Protein AF-A0A8C7AFJ9-F1 (afdb_monomer_lite)

Foldseek 3Di:
DDDPPPPPVVVVVVVLVVLLVVCCVVVVDDDCPDPVSVVSSVVVVCCVVDPPDDQQDLVVLVVVLVVVLVVCVVVVVVVVSVVSVVVLVCLQPDDPPPDPPDDPVVRNSVSSVVSVVVVVVVVVVVVVVVVVVVVVVCVVVPPPD

Structure (mmCIF, N/CA/C/O backbone):
data_AF-A0A8C7AFJ9-F1
#
_entry.id   AF-A0A8C7AFJ9-F1
#
loop_
_atom_site.group_PDB
_atom_site.id
_atom_site.type_symbol
_atom_site.label_atom_id
_atom_site.label_alt_id
_atom_site.label_comp_id
_atom_site.label_asym_id
_atom_site.label_entity_id
_atom_site.label_seq_id
_atom_site.pdbx_PDB_ins_code
_atom_site.Cartn_x
_atom_site.Cartn_y
_atom_site.Cartn_z
_atom_site.occupancy
_atom_site.B_iso_or_equiv
_atom_site.auth_seq_id
_atom_site.auth_comp_id
_atom_site.auth_asym_id
_atom_site.auth_atom_id
_atom_site.pdbx_PDB_model_num
ATOM 1 N N . MET A 1 1 ? -16.605 35.669 -10.868 1.00 33.84 1 MET A N 1
ATOM 2 C CA . MET A 1 1 ? -16.843 34.212 -10.790 1.00 33.84 1 MET A CA 1
ATOM 3 C C . MET A 1 1 ? -16.402 33.744 -9.413 1.00 33.84 1 MET A C 1
ATOM 5 O O . MET A 1 1 ? -15.239 33.917 -9.072 1.00 33.84 1 MET A O 1
ATOM 9 N N . SER A 1 2 ? -17.343 33.288 -8.591 1.00 38.78 2 SER A N 1
ATOM 10 C CA . SER A 1 2 ? -17.125 32.953 -7.179 1.00 38.78 2 SER A CA 1
ATOM 11 C C . SER A 1 2 ? -16.526 31.549 -7.048 1.00 38.78 2 SER A C 1
ATOM 13 O O . SER A 1 2 ? -17.046 30.606 -7.640 1.00 38.78 2 SER A O 1
ATOM 15 N N . ARG A 1 3 ? -15.425 31.417 -6.298 1.00 42.75 3 ARG A N 1
ATOM 16 C CA . ARG A 1 3 ? -14.792 30.129 -5.966 1.00 42.75 3 ARG A CA 1
ATOM 17 C C . ARG A 1 3 ? -15.770 29.245 -5.177 1.00 42.75 3 ARG A C 1
ATOM 19 O O . ARG A 1 3 ? -16.365 29.754 -4.228 1.00 42.75 3 ARG A O 1
ATOM 26 N N . PRO A 1 4 ? -15.872 27.934 -5.446 1.00 42.94 4 PRO A N 1
ATOM 27 C CA . PRO A 1 4 ? -16.354 27.003 -4.441 1.00 42.94 4 PRO A CA 1
ATOM 28 C C . PRO A 1 4 ? -15.218 26.782 -3.432 1.00 42.94 4 PRO A C 1
ATOM 30 O O . PRO A 1 4 ? -14.293 26.008 -3.661 1.00 42.94 4 PRO A O 1
ATOM 33 N N . THR A 1 5 ? -15.238 27.517 -2.322 1.00 42.97 5 THR A N 1
ATOM 34 C CA . THR A 1 5 ? -14.471 27.155 -1.124 1.00 42.97 5 THR A CA 1
ATOM 35 C C . THR A 1 5 ? -15.035 25.846 -0.597 1.00 42.97 5 THR A C 1
ATOM 37 O O . THR A 1 5 ? -16.152 25.835 -0.085 1.00 42.97 5 THR A O 1
ATOM 40 N N . VAL A 1 6 ? -14.289 24.749 -0.743 1.00 52.09 6 VAL A N 1
ATOM 41 C CA . VAL A 1 6 ? -14.614 23.485 -0.075 1.00 52.09 6 VAL A CA 1
ATOM 42 C C . VAL A 1 6 ? -14.587 23.759 1.433 1.00 52.09 6 VAL A C 1
ATOM 44 O O . VAL A 1 6 ? -13.541 24.168 1.944 1.00 52.09 6 VAL A O 1
ATOM 47 N N . PRO A 1 7 ? -15.711 23.618 2.154 1.00 52.56 7 PRO A N 1
ATOM 48 C CA . PRO A 1 7 ? -15.730 23.822 3.593 1.00 52.56 7 PRO A CA 1
ATOM 49 C C . PRO A 1 7 ? -14.843 22.762 4.243 1.00 52.56 7 PRO A C 1
ATOM 51 O O . PRO A 1 7 ? -15.003 21.578 3.959 1.00 52.56 7 PRO A O 1
ATOM 54 N N . TRP A 1 8 ? -13.931 23.166 5.127 1.00 47.28 8 TRP A N 1
ATOM 55 C CA . TRP A 1 8 ? -13.017 22.258 5.832 1.00 47.28 8 TRP A CA 1
ATOM 56 C C . TRP A 1 8 ? -13.731 21.047 6.468 1.00 47.28 8 TRP A C 1
ATOM 58 O O . TRP A 1 8 ? -13.229 19.934 6.384 1.00 47.28 8 TRP A O 1
ATOM 68 N N . GLY A 1 9 ? -14.965 21.219 6.960 1.00 57.00 9 GLY A N 1
ATOM 69 C CA . GLY A 1 9 ? -15.771 20.117 7.506 1.00 57.00 9 GLY A CA 1
ATOM 70 C C . GLY A 1 9 ? -16.230 19.056 6.491 1.00 57.00 9 GLY A C 1
ATOM 71 O O . GLY A 1 9 ? -16.560 17.946 6.890 1.00 57.00 9 GLY A O 1
ATOM 72 N N . GLN A 1 10 ? -16.245 19.351 5.187 1.00 58.59 10 GLN A N 1
ATOM 73 C CA . GLN A 1 10 ? -16.605 18.380 4.145 1.00 58.59 10 GLN A CA 1
ATOM 74 C C . GLN A 1 10 ? -15.443 17.429 3.820 1.00 58.59 10 GLN A C 1
ATOM 76 O O . GLN A 1 10 ? -15.673 16.264 3.499 1.00 58.59 10 GLN A O 1
ATOM 81 N N . LEU A 1 11 ? -14.199 17.911 3.923 1.00 57.28 11 LEU A N 1
ATOM 82 C CA . LEU A 1 11 ? -13.005 17.091 3.713 1.00 57.28 11 LEU A CA 1
ATOM 83 C C . LEU A 1 11 ? -12.826 16.081 4.853 1.00 57.28 11 LEU A C 1
ATOM 85 O O . LEU A 1 11 ? -12.581 14.906 4.590 1.00 57.28 11 LEU A O 1
ATOM 89 N N . ASP A 1 12 ? -13.046 16.523 6.092 1.00 70.12 12 ASP A N 1
ATOM 90 C CA . ASP A 1 12 ? -12.975 15.666 7.280 1.00 70.12 12 ASP A CA 1
ATOM 91 C C . ASP A 1 12 ? -14.035 14.551 7.234 1.00 70.12 12 ASP A C 1
ATOM 93 O O . ASP A 1 12 ? -13.741 13.393 7.525 1.00 70.12 12 ASP A O 1
ATOM 97 N N . GLN A 1 13 ? -15.249 14.864 6.761 1.00 78.31 13 GLN A N 1
ATOM 98 C CA . GLN A 1 13 ? -16.312 13.869 6.576 1.00 78.31 13 GLN A CA 1
ATOM 99 C C . GLN A 1 13 ? -15.980 12.824 5.507 1.00 78.31 13 GLN A C 1
ATOM 101 O O . GLN A 1 13 ? -16.361 11.662 5.650 1.00 78.31 13 GLN A O 1
ATOM 106 N N . GLN A 1 14 ? -15.300 13.215 4.425 1.00 83.62 14 GLN A N 1
ATOM 107 C CA . GLN A 1 14 ? -14.900 12.264 3.389 1.00 83.62 14 GLN A CA 1
ATOM 108 C C . GLN A 1 14 ? -13.788 11.342 3.893 1.00 83.62 14 GLN A C 1
ATOM 110 O O . GLN A 1 14 ? -13.898 10.128 3.750 1.00 83.62 14 GLN A O 1
ATOM 115 N N . GLN A 1 15 ? -12.769 11.899 4.553 1.00 80.88 15 GLN A N 1
ATOM 116 C CA . GLN A 1 15 ? -11.690 11.109 5.148 1.00 80.88 15 GLN A CA 1
ATOM 117 C C . GLN A 1 15 ? -12.227 10.105 6.168 1.00 80.88 15 GLN A C 1
ATOM 119 O O . GLN A 1 15 ? -11.830 8.944 6.166 1.00 80.88 15 GLN A O 1
ATOM 124 N N . GLU A 1 16 ? -13.174 10.517 7.007 1.00 84.94 16 GLU A N 1
ATOM 125 C CA . GLU A 1 16 ? -13.788 9.621 7.979 1.00 84.94 16 GLU A CA 1
ATOM 126 C C . GLU A 1 16 ? -14.541 8.459 7.321 1.00 84.94 16 GLU A C 1
ATOM 128 O O . GLU A 1 16 ? -14.426 7.318 7.774 1.00 84.94 16 GLU A O 1
ATOM 133 N N . ARG A 1 17 ? -15.258 8.714 6.220 1.00 89.50 17 A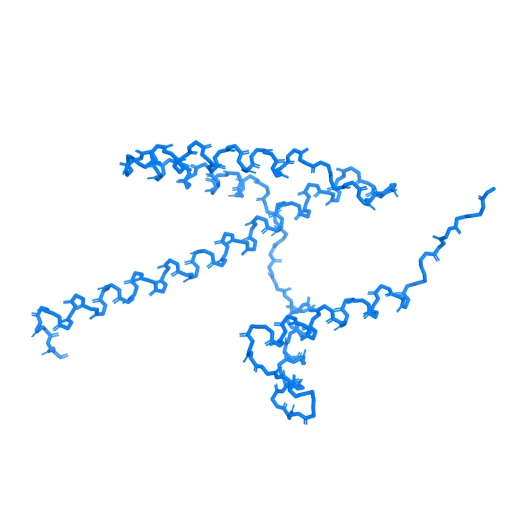RG A N 1
ATOM 134 C CA . ARG A 1 17 ? -15.912 7.656 5.433 1.00 89.50 17 ARG A CA 1
ATOM 135 C C . ARG A 1 17 ? -14.896 6.694 4.827 1.00 89.50 17 ARG A C 1
ATOM 137 O O . ARG A 1 17 ? -15.077 5.484 4.942 1.00 89.50 17 ARG A O 1
ATOM 144 N N . ASP A 1 18 ? -13.821 7.217 4.247 1.00 89.00 18 ASP A N 1
ATOM 145 C CA . ASP A 1 18 ? -12.786 6.406 3.603 1.00 89.00 18 ASP A CA 1
ATOM 146 C C . ASP A 1 18 ? -12.061 5.507 4.620 1.00 89.00 18 ASP A C 1
ATOM 148 O O . ASP A 1 18 ? -11.788 4.339 4.342 1.00 89.00 18 ASP A O 1
ATOM 152 N N . VAL A 1 19 ? -11.802 6.007 5.836 1.00 87.31 19 VAL A N 1
ATOM 153 C CA . VAL A 1 19 ? -11.185 5.218 6.918 1.00 87.31 19 VAL A CA 1
ATOM 154 C C . VAL A 1 19 ? -12.111 4.100 7.400 1.00 87.31 19 VAL A C 1
ATOM 156 O O . VAL A 1 19 ? -11.647 2.987 7.658 1.00 87.31 19 VAL A O 1
ATOM 159 N N . ARG A 1 20 ? -13.419 4.353 7.498 1.00 89.31 20 ARG 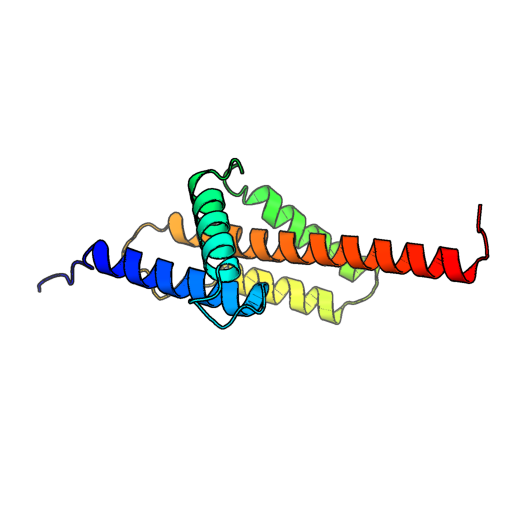A N 1
ATOM 160 C CA . ARG A 1 20 ? -14.389 3.303 7.844 1.00 89.31 20 ARG A CA 1
ATOM 161 C C . ARG A 1 20 ? -14.445 2.221 6.770 1.00 89.31 20 ARG A C 1
ATOM 163 O O . ARG A 1 20 ? -14.421 1.040 7.108 1.00 89.31 20 ARG A O 1
ATOM 170 N N . GLU A 1 21 ? -14.440 2.602 5.496 1.00 92.12 21 GLU A N 1
ATOM 171 C CA . GLU A 1 21 ? -14.427 1.641 4.388 1.00 92.12 21 GLU A CA 1
ATOM 172 C C . GLU A 1 21 ? -13.132 0.816 4.360 1.00 92.12 21 GLU A C 1
ATOM 174 O O . GLU A 1 21 ? -13.160 -0.402 4.168 1.00 92.12 21 GLU A O 1
ATOM 179 N N . LEU A 1 22 ? -11.993 1.448 4.662 1.00 88.88 22 LEU A N 1
ATOM 180 C CA . LEU A 1 22 ? -10.716 0.755 4.824 1.00 88.88 22 LEU A CA 1
ATOM 181 C C . LEU A 1 22 ? -10.801 -0.337 5.901 1.00 88.88 22 LEU A C 1
ATOM 183 O O . LEU A 1 22 ? -10.330 -1.452 5.679 1.00 88.88 22 LEU A O 1
ATOM 187 N N . ILE A 1 23 ? -11.415 -0.050 7.052 1.00 89.19 23 ILE A N 1
ATOM 188 C CA . ILE A 1 23 ? -11.578 -1.025 8.143 1.00 89.19 23 ILE A CA 1
ATOM 189 C C . ILE A 1 23 ? -12.480 -2.183 7.710 1.00 89.19 23 ILE A C 1
ATOM 191 O O . ILE A 1 23 ? -12.118 -3.341 7.936 1.00 89.19 23 ILE A O 1
ATOM 195 N N . ARG A 1 24 ? -13.597 -1.899 7.026 1.00 90.31 24 ARG A N 1
ATOM 196 C CA . ARG A 1 24 ? -14.499 -2.940 6.502 1.00 90.31 24 ARG A CA 1
ATOM 197 C C . ARG A 1 24 ? -13.774 -3.899 5.568 1.00 90.31 24 ARG A C 1
ATOM 199 O O . ARG A 1 24 ? -13.922 -5.113 5.699 1.00 90.31 24 ARG A O 1
ATOM 206 N N . HIS A 1 25 ? -12.957 -3.376 4.658 1.00 89.00 25 HIS A N 1
ATOM 207 C CA . HIS A 1 25 ? -12.242 -4.200 3.686 1.00 89.00 25 HIS A CA 1
ATOM 208 C C . HIS A 1 25 ? -11.016 -4.918 4.261 1.00 89.00 25 HIS A C 1
ATOM 210 O O . HIS A 1 25 ? -10.762 -6.063 3.893 1.00 89.00 25 HIS A O 1
ATOM 216 N N . VAL A 1 26 ? -10.246 -4.273 5.143 1.00 85.38 26 VAL A N 1
ATOM 217 C CA . VAL A 1 26 ? -8.975 -4.826 5.647 1.00 85.38 26 VAL A CA 1
ATOM 218 C C . VAL A 1 26 ? -9.182 -5.739 6.854 1.00 85.38 26 VAL A C 1
ATOM 220 O O . VAL A 1 26 ? -8.547 -6.789 6.932 1.00 85.38 26 VAL A O 1
ATOM 223 N N . ALA A 1 27 ? -10.053 -5.358 7.792 1.00 85.06 27 ALA A N 1
ATOM 224 C CA . ALA A 1 27 ? -10.327 -6.135 9.001 1.00 85.06 27 ALA A CA 1
ATOM 225 C C . ALA A 1 27 ? -11.533 -7.079 8.851 1.00 85.06 27 ALA A C 1
ATOM 227 O O . ALA A 1 27 ? -11.715 -7.964 9.682 1.00 85.06 27 ALA A O 1
ATOM 228 N N . GLY A 1 28 ? -12.357 -6.905 7.809 1.00 88.00 28 GLY A N 1
ATOM 229 C CA . GLY A 1 28 ? -13.566 -7.707 7.590 1.00 88.00 28 GLY A CA 1
ATOM 230 C C . GLY A 1 28 ? -14.719 -7.378 8.546 1.00 88.00 28 GLY A C 1
ATOM 231 O O . GLY A 1 28 ? -15.703 -8.114 8.584 1.00 88.00 28 GLY A O 1
ATOM 232 N N . LEU A 1 29 ? -14.609 -6.293 9.318 1.00 88.38 29 LEU A N 1
ATOM 233 C CA . LEU A 1 29 ? -15.613 -5.861 10.291 1.00 88.38 29 LEU A CA 1
ATOM 234 C C . LEU A 1 29 ? -16.665 -4.997 9.590 1.00 88.38 29 LEU A C 1
ATOM 236 O O . LEU A 1 29 ? -16.363 -3.880 9.183 1.00 88.38 29 LEU A O 1
ATOM 240 N N . GLN A 1 30 ? -17.882 -5.517 9.430 1.00 88.06 30 GLN A N 1
ATOM 241 C CA . GLN A 1 30 ? -18.962 -4.825 8.710 1.00 88.06 30 GLN A CA 1
ATOM 242 C C . GLN A 1 30 ? -19.888 -4.023 9.630 1.00 88.06 30 GLN A C 1
ATOM 244 O O . GLN A 1 30 ? -20.445 -3.012 9.207 1.00 88.06 30 GLN A O 1
ATOM 249 N N . ASP A 1 31 ? -20.057 -4.474 10.874 1.00 90.38 31 ASP A N 1
ATOM 250 C CA . ASP A 1 31 ? -20.950 -3.839 11.839 1.00 90.38 31 ASP A CA 1
ATOM 251 C C . ASP A 1 31 ? -20.224 -2.723 12.601 1.00 90.38 31 ASP A C 1
ATOM 253 O O . ASP A 1 31 ? -19.278 -2.980 13.343 1.00 90.38 31 ASP A O 1
ATOM 257 N N . GLU A 1 32 ? -20.676 -1.477 12.434 1.00 86.38 32 GLU A N 1
ATOM 258 C CA . GLU A 1 32 ? -20.119 -0.329 13.160 1.00 86.38 32 GLU A CA 1
ATOM 259 C C . GLU A 1 32 ? -20.487 -0.326 14.650 1.00 86.38 32 GLU A C 1
ATOM 261 O O . GLU A 1 32 ? -19.808 0.334 15.441 1.00 86.38 32 GLU A O 1
ATOM 266 N N . ALA A 1 33 ? -21.547 -1.042 15.040 1.00 86.69 33 ALA A N 1
ATOM 267 C CA . ALA A 1 33 ? -21.944 -1.188 16.435 1.00 86.69 33 ALA A CA 1
ATOM 268 C C . ALA A 1 33 ? -21.063 -2.197 17.193 1.00 86.69 33 ALA A C 1
ATOM 270 O O . ALA A 1 33 ? -21.095 -2.223 18.426 1.00 86.69 33 ALA A O 1
ATOM 271 N N . ASP A 1 34 ? -20.255 -2.996 16.484 1.00 91.44 34 ASP A N 1
ATOM 272 C CA . ASP A 1 34 ? -19.296 -3.910 17.099 1.00 91.44 34 ASP A CA 1
ATOM 273 C C . ASP A 1 34 ? -18.206 -3.105 17.842 1.00 91.44 34 ASP A C 1
ATOM 275 O O . ASP A 1 34 ? -17.525 -2.261 17.239 1.00 91.44 34 ASP A O 1
ATOM 279 N N . PRO A 1 35 ? -17.966 -3.376 19.139 1.00 91.31 35 PRO A N 1
ATOM 280 C CA . PRO A 1 35 ? -16.842 -2.805 19.877 1.00 91.31 35 PRO A CA 1
ATOM 281 C C . PRO A 1 35 ? -15.488 -2.956 19.162 1.00 91.31 35 PRO A C 1
ATOM 283 O O . PRO A 1 35 ? -14.638 -2.068 19.255 1.00 91.31 35 PRO A O 1
ATOM 286 N N . ASN A 1 36 ? -15.286 -4.043 18.412 1.00 90.62 36 ASN A N 1
ATOM 287 C CA . ASN A 1 36 ? -14.073 -4.276 17.631 1.00 90.62 36 ASN A CA 1
ATOM 288 C C . ASN A 1 36 ? -13.928 -3.287 16.471 1.00 90.62 36 ASN A C 1
ATOM 290 O O . ASN A 1 36 ? -12.808 -2.873 16.163 1.00 90.62 36 ASN A O 1
ATOM 294 N N . PHE A 1 37 ? -15.037 -2.874 15.848 1.00 92.12 37 PHE A N 1
ATOM 295 C CA . PHE A 1 37 ? -15.014 -1.871 14.786 1.00 92.12 37 PHE A CA 1
ATOM 296 C C . PHE A 1 37 ? -14.564 -0.520 15.343 1.00 92.12 37 PHE A C 1
ATOM 298 O O . PHE A 1 37 ? -13.672 0.122 14.787 1.00 92.12 37 PHE A O 1
ATOM 305 N N . GLN A 1 38 ? -15.110 -0.125 16.495 1.00 90.19 38 GLN A N 1
ATOM 306 C CA . GLN A 1 38 ? -14.733 1.116 17.173 1.00 90.19 38 GLN A CA 1
ATOM 307 C C . GLN A 1 38 ? -13.272 1.099 17.644 1.00 90.19 38 GLN A C 1
ATOM 309 O O . GLN A 1 38 ? -12.560 2.095 17.500 1.00 90.19 38 GLN A O 1
ATOM 314 N N . LEU A 1 39 ? -12.783 -0.043 18.140 1.00 91.25 39 LEU A N 1
ATOM 315 C CA . LEU A 1 39 ? -11.378 -0.214 18.508 1.00 91.25 39 LEU A CA 1
ATOM 316 C C . LEU A 1 39 ? -10.451 -0.072 17.290 1.00 91.25 39 LEU A C 1
ATOM 318 O O . LEU A 1 39 ? -9.450 0.644 17.360 1.00 91.25 39 LEU A O 1
ATOM 322 N N . ALA A 1 40 ? -10.790 -0.718 16.170 1.00 89.06 40 ALA A N 1
ATOM 323 C CA . ALA A 1 40 ? -10.035 -0.621 14.922 1.00 89.06 40 ALA A CA 1
ATOM 324 C C . ALA A 1 40 ? -10.028 0.814 14.372 1.00 89.06 40 ALA A C 1
ATOM 326 O O . ALA A 1 40 ? -8.985 1.300 13.929 1.00 89.06 40 ALA A O 1
ATOM 327 N N . LEU A 1 41 ? -11.159 1.518 14.47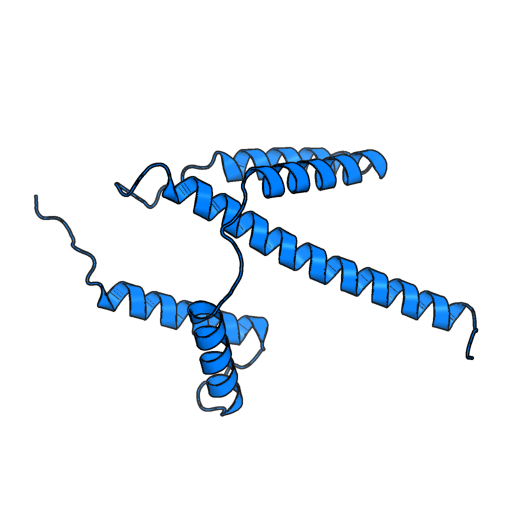1 1.00 88.62 41 LEU A N 1
ATOM 328 C CA . LEU A 1 41 ? -11.293 2.917 14.075 1.00 88.62 41 LEU A CA 1
ATOM 329 C C . LEU A 1 41 ? -10.419 3.835 14.930 1.00 88.62 41 LEU A C 1
ATOM 331 O O . LEU A 1 41 ? -9.651 4.634 14.392 1.00 88.62 41 LEU A O 1
ATOM 335 N N . HIS A 1 42 ? -10.465 3.678 16.252 1.00 88.31 42 HIS A N 1
ATOM 336 C CA . HIS A 1 42 ? -9.623 4.448 17.163 1.00 88.31 42 HIS A CA 1
ATOM 337 C C . HIS A 1 42 ? -8.131 4.171 16.928 1.00 88.31 42 HIS A C 1
ATOM 339 O O . HIS A 1 42 ? -7.309 5.093 16.919 1.00 88.31 42 HIS A O 1
ATOM 345 N N . PHE A 1 43 ? -7.772 2.906 16.697 1.00 87.19 43 PHE A N 1
ATOM 346 C CA . PHE A 1 43 ? -6.410 2.505 16.361 1.00 87.19 43 PHE A CA 1
ATOM 347 C C . PHE A 1 43 ? -5.934 3.140 15.049 1.00 87.19 43 PHE A C 1
ATOM 349 O O . PHE A 1 43 ? -4.832 3.688 15.011 1.00 87.19 43 PHE A O 1
ATOM 356 N N . ALA A 1 44 ? -6.745 3.108 13.988 1.00 86.12 44 ALA A N 1
ATOM 357 C CA . ALA A 1 44 ? -6.403 3.698 12.696 1.00 86.12 44 ALA A CA 1
ATOM 358 C C . ALA A 1 44 ? -6.136 5.206 12.825 1.00 86.12 44 ALA A C 1
ATOM 360 O O . ALA A 1 44 ? -5.062 5.677 12.452 1.00 86.12 44 ALA A O 1
ATOM 361 N N . TRP A 1 45 ? -7.053 5.945 13.453 1.00 85.38 45 TRP A N 1
ATOM 362 C CA . TRP A 1 45 ? -6.901 7.385 13.677 1.00 85.38 45 TRP A CA 1
ATOM 363 C C . TRP A 1 45 ? -5.700 7.741 14.549 1.00 85.38 45 TRP A C 1
ATOM 365 O O . TRP A 1 45 ? -4.964 8.680 14.239 1.00 85.38 45 TRP A O 1
ATOM 375 N N . SER A 1 46 ? -5.465 6.971 15.613 1.00 83.00 46 SER A N 1
ATOM 376 C CA . SER A 1 46 ? -4.282 7.147 16.459 1.00 83.00 46 SER A CA 1
ATOM 377 C C . SER A 1 46 ? -2.997 6.948 15.653 1.00 83.00 46 SER A C 1
ATOM 379 O O . SER A 1 46 ? -2.073 7.752 15.760 1.00 83.00 46 SER A O 1
ATOM 381 N N . ASN A 1 47 ? -2.944 5.933 14.785 1.00 82.25 47 ASN A N 1
ATOM 382 C CA . ASN A 1 47 ? -1.788 5.725 13.914 1.00 82.25 47 ASN A CA 1
ATOM 383 C C . ASN A 1 47 ? -1.602 6.858 12.907 1.00 82.25 47 ASN A C 1
ATOM 385 O O . ASN A 1 47 ? -0.479 7.320 12.748 1.00 82.25 47 ASN A O 1
ATOM 389 N N . PHE A 1 48 ? -2.663 7.341 12.257 1.00 82.38 48 PHE A N 1
ATOM 390 C CA . PHE A 1 48 ? -2.544 8.456 11.313 1.00 82.38 48 PHE A CA 1
ATOM 391 C C . PHE A 1 48 ? -2.040 9.733 11.987 1.00 82.38 48 PHE A C 1
ATOM 393 O O . PHE A 1 48 ? -1.203 10.436 11.429 1.00 82.38 48 PHE A O 1
ATOM 400 N N . ARG A 1 49 ? -2.494 10.013 13.213 1.00 79.31 49 ARG A N 1
ATOM 401 C CA . ARG A 1 49 ? -2.107 11.224 13.943 1.00 79.31 49 ARG A CA 1
ATOM 402 C C . ARG A 1 49 ? -0.703 11.156 14.540 1.00 79.31 49 ARG A C 1
ATOM 404 O O . ARG A 1 49 ? -0.046 12.187 14.657 1.00 79.31 49 ARG A O 1
ATOM 411 N N . PHE A 1 50 ? -0.259 9.967 14.942 1.00 78.19 50 PHE A N 1
ATOM 412 C CA . PHE A 1 50 ? 0.986 9.783 15.694 1.00 78.19 50 PHE A CA 1
ATOM 413 C C . PHE A 1 50 ? 2.032 8.943 14.960 1.00 78.19 50 PHE A C 1
ATOM 415 O O . PHE A 1 50 ? 2.984 8.467 15.587 1.00 78.19 50 PHE A O 1
ATOM 422 N N . HIS A 1 51 ? 1.904 8.760 13.642 1.00 74.88 51 HIS A N 1
ATOM 423 C CA . HIS A 1 51 ? 2.941 8.070 12.889 1.00 74.88 51 HIS A CA 1
ATOM 424 C C . HIS A 1 51 ? 4.286 8.801 13.039 1.00 74.88 51 HIS A C 1
ATOM 426 O O . HIS A 1 51 ? 4.356 10.030 13.086 1.00 74.88 51 HIS A O 1
ATOM 432 N N . ARG A 1 52 ? 5.378 8.040 13.122 1.00 74.44 52 ARG A N 1
ATOM 433 C CA . ARG A 1 52 ? 6.744 8.583 13.241 1.00 74.44 52 ARG A CA 1
ATOM 434 C C . ARG A 1 52 ? 7.587 8.285 12.007 1.00 74.44 52 ARG A C 1
ATOM 436 O O . ARG A 1 52 ? 8.814 8.261 12.082 1.00 74.44 52 ARG A O 1
ATOM 443 N N . PHE A 1 53 ? 6.929 7.989 10.892 1.00 72.38 53 PHE A N 1
ATOM 444 C CA . PHE A 1 53 ? 7.620 7.740 9.640 1.00 72.38 53 PHE A CA 1
ATOM 445 C C . PHE A 1 53 ? 8.161 9.058 9.094 1.00 72.38 53 PHE A C 1
ATOM 447 O O . PHE A 1 53 ? 7.510 10.095 9.186 1.00 72.38 53 PHE A O 1
ATOM 454 N N . LEU A 1 54 ? 9.382 9.004 8.567 1.00 70.62 54 LEU A N 1
ATOM 455 C CA . LEU A 1 54 ? 9.952 10.116 7.820 1.00 70.62 54 LEU A CA 1
ATOM 456 C C . LEU A 1 54 ? 9.159 10.309 6.528 1.00 70.62 54 LEU A C 1
ATOM 458 O O . LEU A 1 54 ? 8.631 9.337 5.977 1.00 70.62 54 LEU A O 1
ATOM 462 N N . ASP A 1 55 ? 9.138 11.543 6.034 1.00 69.56 55 ASP A N 1
ATOM 463 C CA . ASP A 1 55 ? 8.564 11.845 4.729 1.00 69.56 55 ASP A CA 1
ATOM 464 C C . ASP A 1 55 ? 9.175 10.967 3.633 1.00 69.56 55 ASP A C 1
ATOM 466 O O . ASP A 1 55 ? 10.334 10.531 3.691 1.00 69.56 55 ASP A O 1
ATOM 470 N N . VAL A 1 56 ? 8.362 10.691 2.616 1.00 71.38 56 VAL A N 1
ATOM 471 C CA . VAL A 1 56 ? 8.741 9.800 1.525 1.00 71.38 56 VAL A CA 1
ATOM 472 C C . VAL A 1 56 ? 9.941 10.365 0.781 1.00 71.38 56 VAL A C 1
ATOM 474 O O . VAL A 1 56 ? 9.916 11.472 0.248 1.00 71.38 56 VAL A O 1
ATOM 477 N N . ASN A 1 57 ? 10.991 9.555 0.702 1.00 79.38 57 ASN A N 1
ATOM 478 C CA . ASN A 1 57 ? 12.184 9.873 -0.061 1.00 79.38 57 ASN A CA 1
ATOM 479 C C . ASN A 1 57 ? 12.015 9.366 -1.502 1.00 79.38 57 ASN A C 1
ATOM 481 O O . ASN A 1 57 ? 12.075 8.157 -1.736 1.00 79.38 57 ASN A O 1
ATOM 485 N N . SER A 1 58 ? 11.821 10.284 -2.453 1.00 76.94 58 SER A N 1
ATOM 486 C CA . SER A 1 58 ? 11.629 9.965 -3.877 1.00 76.94 58 SER A CA 1
ATOM 487 C C . SER A 1 58 ? 12.765 9.110 -4.439 1.00 76.94 58 SER A C 1
ATOM 489 O O . SER A 1 58 ? 12.507 8.079 -5.049 1.00 76.94 58 SER A O 1
ATOM 491 N N . HIS A 1 59 ? 14.017 9.444 -4.122 1.00 78.88 59 HIS A N 1
ATOM 492 C CA . HIS A 1 59 ? 15.186 8.694 -4.582 1.00 78.88 59 HIS A CA 1
ATOM 493 C C . HIS A 1 59 ? 15.214 7.253 -4.048 1.00 78.88 59 HIS A C 1
ATOM 495 O O . HIS A 1 59 ? 15.620 6.319 -4.741 1.00 78.88 59 HIS A O 1
ATOM 501 N N . LYS A 1 60 ? 14.753 7.039 -2.809 1.00 80.38 60 LYS A N 1
ATOM 502 C CA . LYS A 1 60 ? 14.614 5.692 -2.238 1.00 80.38 60 LYS A CA 1
ATOM 503 C C . LYS A 1 60 ? 13.514 4.897 -2.946 1.00 80.38 60 LYS A C 1
ATOM 505 O O . LYS A 1 60 ? 13.677 3.694 -3.154 1.00 80.38 60 LYS A O 1
ATOM 510 N N . VAL A 1 61 ? 12.412 5.551 -3.310 1.00 80.25 61 VAL A N 1
ATOM 511 C CA . VAL A 1 61 ? 11.317 4.927 -4.064 1.00 80.25 61 VAL A CA 1
ATOM 512 C C . VAL A 1 61 ? 11.776 4.565 -5.476 1.00 80.25 61 VAL A C 1
ATOM 514 O O . VAL A 1 61 ? 11.613 3.415 -5.868 1.00 80.25 61 VAL A O 1
ATOM 517 N N . GLU A 1 62 ? 12.435 5.477 -6.191 1.00 82.19 62 GLU A N 1
ATOM 518 C CA . GLU A 1 62 ? 13.005 5.237 -7.527 1.00 82.19 62 GLU A CA 1
ATOM 519 C C . GLU A 1 62 ? 13.976 4.053 -7.530 1.00 82.19 62 GLU A C 1
ATOM 521 O O . GLU A 1 62 ? 13.797 3.115 -8.305 1.00 82.19 62 GLU A O 1
ATOM 526 N N . LYS A 1 63 ? 14.924 4.014 -6.584 1.00 84.94 63 LYS A N 1
ATOM 527 C CA . LYS A 1 63 ? 15.838 2.870 -6.422 1.00 84.94 63 LYS A CA 1
ATOM 528 C C . LYS A 1 63 ? 15.112 1.552 -6.173 1.00 84.94 63 LYS A C 1
ATOM 530 O O . LYS A 1 63 ? 15.564 0.496 -6.605 1.00 84.94 63 LYS A O 1
ATOM 535 N N . THR A 1 64 ? 13.991 1.592 -5.456 1.00 84.00 64 THR A N 1
ATOM 536 C CA . THR A 1 64 ? 13.195 0.386 -5.199 1.00 84.00 64 THR A CA 1
ATOM 537 C C . THR A 1 64 ? 12.445 -0.060 -6.456 1.00 84.00 64 THR A C 1
ATOM 539 O O . THR A 1 64 ? 12.385 -1.258 -6.730 1.00 84.00 64 THR A O 1
ATOM 542 N N . ILE A 1 65 ? 11.911 0.882 -7.242 1.00 85.31 65 ILE A N 1
ATOM 543 C CA . ILE A 1 65 ? 11.283 0.602 -8.542 1.00 85.31 65 ILE A CA 1
ATOM 544 C C . ILE A 1 65 ? 12.290 -0.066 -9.483 1.00 85.31 65 ILE A C 1
ATOM 546 O O . ILE A 1 65 ? 11.972 -1.094 -10.086 1.00 85.31 65 ILE A O 1
ATOM 550 N N . GLU A 1 66 ? 13.502 0.480 -9.565 1.00 87.19 66 GLU A N 1
ATOM 551 C CA . GLU A 1 66 ? 14.589 -0.057 -10.384 1.00 87.19 66 GLU A CA 1
ATOM 552 C C . GLU A 1 66 ? 15.027 -1.447 -9.904 1.00 87.19 66 GLU A C 1
ATOM 554 O O . GLU A 1 66 ? 15.068 -2.385 -10.695 1.00 87.19 66 GLU A O 1
ATOM 559 N N . GLY A 1 67 ? 15.219 -1.643 -8.596 1.00 86.88 67 GLY A N 1
ATOM 560 C CA . GLY A 1 67 ? 15.590 -2.952 -8.049 1.00 86.88 67 GLY A CA 1
ATOM 561 C C . GLY A 1 67 ? 14.549 -4.053 -8.309 1.00 86.88 67 GLY A C 1
ATOM 562 O O . GLY A 1 67 ? 14.902 -5.215 -8.519 1.00 86.88 67 GLY A O 1
ATOM 563 N N . ILE A 1 68 ? 13.252 -3.720 -8.339 1.00 86.31 68 ILE A N 1
ATOM 564 C CA . ILE A 1 68 ? 12.196 -4.678 -8.714 1.00 86.31 68 ILE A CA 1
ATOM 565 C C . ILE A 1 68 ? 12.260 -5.006 -10.209 1.00 86.31 68 ILE A C 1
ATOM 567 O O . ILE A 1 68 ? 12.129 -6.176 -10.582 1.00 86.31 68 ILE A O 1
ATOM 571 N N . TYR A 1 69 ? 12.496 -4.004 -11.058 1.00 88.06 69 TYR A N 1
ATOM 572 C CA . TYR A 1 69 ? 12.714 -4.213 -12.488 1.00 88.06 69 TYR A CA 1
ATOM 573 C C . TYR A 1 69 ? 13.903 -5.152 -12.735 1.00 88.06 69 TYR A C 1
ATOM 575 O O . TYR A 1 69 ? 13.749 -6.174 -13.406 1.00 88.06 69 TYR A O 1
ATOM 583 N N . GLU A 1 70 ? 15.059 -4.866 -12.131 1.00 88.62 70 GLU A N 1
ATOM 584 C CA . GLU A 1 70 ? 16.265 -5.697 -12.225 1.00 88.62 70 GLU A CA 1
ATOM 585 C C . GLU A 1 70 ? 15.998 -7.128 -11.768 1.00 88.62 70 GLU A C 1
ATOM 587 O O . GLU A 1 70 ? 16.390 -8.088 -12.433 1.00 88.62 70 GLU A O 1
ATOM 592 N N . LYS A 1 71 ? 15.262 -7.297 -10.664 1.00 87.88 71 LYS A N 1
ATOM 593 C CA . LYS A 1 71 ? 14.868 -8.620 -10.186 1.00 87.88 71 LYS A CA 1
ATOM 594 C C . LYS A 1 71 ? 14.076 -9.384 -11.249 1.00 87.88 71 LYS A C 1
ATOM 596 O O . LYS A 1 71 ? 14.347 -10.571 -11.430 1.00 87.88 71 LYS A O 1
ATOM 601 N N . PHE A 1 72 ? 13.122 -8.759 -11.943 1.00 86.50 72 PHE A N 1
ATOM 602 C CA . PHE A 1 72 ? 12.384 -9.432 -13.019 1.00 86.50 72 PHE A CA 1
ATOM 603 C C . PHE A 1 72 ? 13.292 -9.819 -14.187 1.00 86.50 72 PHE A C 1
ATOM 605 O O . PHE A 1 72 ? 13.168 -10.934 -14.693 1.00 86.50 72 PHE A O 1
ATOM 612 N N . ILE A 1 73 ? 14.241 -8.956 -14.559 1.00 88.44 73 ILE A N 1
ATOM 613 C CA . ILE A 1 73 ? 15.239 -9.255 -15.595 1.00 88.44 73 ILE A CA 1
ATOM 614 C C . ILE A 1 73 ? 16.103 -10.460 -15.199 1.00 88.44 73 ILE A C 1
ATOM 616 O O . ILE A 1 73 ? 16.228 -11.398 -15.983 1.00 88.44 73 ILE A O 1
ATOM 620 N N . ILE A 1 74 ? 16.629 -10.494 -13.970 1.00 89.94 74 ILE A N 1
ATOM 621 C CA . ILE A 1 74 ? 17.457 -11.602 -13.457 1.00 89.94 74 ILE A CA 1
ATOM 622 C C . ILE A 1 74 ? 16.685 -12.930 -13.471 1.00 89.94 74 ILE A C 1
ATOM 624 O O . ILE A 1 74 ? 17.246 -13.974 -13.789 1.00 89.94 74 ILE A O 1
ATOM 628 N N . HIS A 1 75 ? 15.386 -12.900 -13.162 1.00 88.81 75 HIS A N 1
ATOM 629 C CA . HIS A 1 75 ? 14.528 -14.092 -13.192 1.00 88.81 75 HIS A CA 1
ATOM 630 C C . HIS A 1 75 ? 13.986 -14.411 -14.596 1.00 88.81 75 HIS A C 1
ATOM 632 O O . HIS A 1 75 ? 13.156 -15.306 -14.732 1.00 88.81 75 HIS A O 1
ATOM 638 N N . SER A 1 76 ? 14.454 -13.707 -15.634 1.00 89.06 76 SER A N 1
ATOM 639 C CA . SER A 1 76 ? 14.025 -13.869 -17.030 1.00 89.06 76 SER A CA 1
ATOM 640 C C . SER A 1 76 ? 12.520 -13.648 -17.263 1.00 89.06 76 SER A C 1
ATOM 642 O O . SER A 1 76 ? 11.963 -14.115 -18.255 1.00 89.06 76 SER A O 1
ATOM 644 N N . ASP A 1 77 ? 11.844 -12.897 -16.388 1.00 89.06 77 ASP A N 1
ATOM 645 C CA . ASP A 1 77 ? 10.417 -12.566 -16.502 1.00 89.06 77 ASP A CA 1
ATOM 646 C C . ASP A 1 77 ? 10.230 -11.253 -17.286 1.00 89.06 77 ASP A C 1
ATOM 648 O O . ASP A 1 77 ? 9.778 -10.224 -16.774 1.00 89.06 77 ASP A O 1
ATOM 652 N N . LEU A 1 78 ? 10.657 -11.273 -18.554 1.00 89.88 78 LEU A N 1
ATOM 653 C CA . LEU A 1 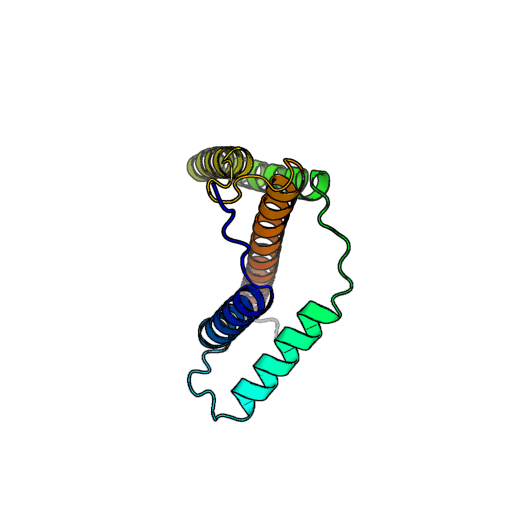78 ? 10.799 -10.077 -19.396 1.00 89.88 78 LEU A CA 1
ATOM 654 C C . LEU A 1 78 ? 9.467 -9.353 -19.643 1.00 89.88 78 LEU A C 1
ATOM 656 O O . LEU A 1 78 ? 9.425 -8.124 -19.689 1.00 89.88 78 LEU A O 1
ATOM 660 N N . SER A 1 79 ? 8.363 -10.100 -19.743 1.00 91.44 79 SER A N 1
ATOM 661 C CA . SER A 1 79 ? 7.024 -9.523 -19.910 1.00 91.44 79 SER A CA 1
ATOM 662 C C . SER A 1 79 ? 6.605 -8.698 -18.691 1.00 91.44 79 SER A C 1
ATOM 664 O O . SER A 1 79 ? 6.008 -7.625 -18.843 1.00 91.44 79 SER A O 1
ATOM 666 N N . LYS A 1 80 ? 6.916 -9.172 -17.476 1.00 87.31 80 LYS A N 1
ATOM 667 C CA . LYS A 1 80 ? 6.636 -8.422 -16.246 1.00 87.31 80 LYS A CA 1
ATOM 668 C C . LYS A 1 80 ? 7.595 -7.261 -16.067 1.00 87.31 80 LYS A C 1
ATOM 670 O O . LYS A 1 80 ? 7.137 -6.202 -15.661 1.00 87.31 80 LYS A O 1
ATOM 675 N N . ALA A 1 81 ? 8.869 -7.413 -16.429 1.00 88.00 81 ALA A N 1
ATOM 676 C CA . ALA A 1 81 ? 9.834 -6.316 -16.396 1.00 88.00 81 ALA A CA 1
ATOM 677 C C . ALA A 1 81 ? 9.387 -5.139 -17.284 1.00 88.00 81 ALA A C 1
ATOM 679 O O . ALA A 1 81 ? 9.326 -3.999 -16.823 1.00 88.00 81 ALA A O 1
ATOM 680 N N . ALA A 1 82 ? 8.991 -5.422 -18.530 1.00 88.75 82 ALA A N 1
ATOM 681 C CA . ALA A 1 82 ? 8.492 -4.409 -19.460 1.00 88.75 82 ALA A CA 1
ATOM 682 C C . ALA A 1 82 ? 7.194 -3.750 -18.961 1.00 88.75 82 ALA A C 1
ATOM 684 O O . ALA A 1 82 ? 7.061 -2.527 -18.994 1.00 88.75 82 ALA A O 1
ATOM 685 N N . SER A 1 83 ? 6.253 -4.554 -18.449 1.00 90.75 83 SER A N 1
ATOM 686 C CA . SER A 1 83 ? 4.991 -4.046 -17.895 1.00 90.75 83 SER A CA 1
ATOM 687 C C . SER A 1 83 ? 5.211 -3.188 -16.651 1.00 90.75 83 SER A C 1
ATOM 689 O O . SER A 1 83 ? 4.600 -2.132 -16.531 1.00 90.75 83 SER A O 1
ATOM 691 N N . TRP A 1 84 ? 6.098 -3.620 -15.751 1.00 89.44 84 TRP A N 1
ATOM 692 C CA . TRP A 1 84 ? 6.470 -2.897 -14.539 1.00 89.44 84 TRP A CA 1
ATOM 693 C C . TRP A 1 84 ? 7.026 -1.520 -14.881 1.00 89.44 84 TRP A C 1
ATOM 695 O O . TRP A 1 84 ? 6.462 -0.526 -14.438 1.00 89.44 84 TRP A O 1
ATOM 705 N N . LYS A 1 85 ? 8.050 -1.465 -15.743 1.00 88.19 85 LYS A N 1
ATOM 706 C CA . LYS A 1 85 ? 8.677 -0.210 -16.167 1.00 88.19 85 LYS A CA 1
ATOM 707 C C . LYS A 1 85 ? 7.649 0.762 -16.752 1.00 88.19 85 LYS A C 1
ATOM 709 O O . LYS A 1 85 ? 7.515 1.875 -16.248 1.00 88.19 85 LYS A O 1
ATOM 714 N N . ARG A 1 86 ? 6.856 0.300 -17.726 1.00 91.38 86 ARG A N 1
ATOM 715 C CA . ARG A 1 86 ? 5.815 1.111 -18.371 1.00 91.38 86 ARG A CA 1
ATOM 716 C C . ARG A 1 86 ? 4.799 1.655 -17.366 1.00 91.38 86 ARG A C 1
ATOM 718 O O . ARG A 1 86 ? 4.564 2.853 -17.343 1.00 91.38 86 ARG A O 1
ATOM 725 N N . LEU A 1 87 ? 4.220 0.795 -16.525 1.00 86.62 87 LEU A N 1
ATOM 726 C CA . LEU A 1 87 ? 3.189 1.204 -15.566 1.00 86.62 87 LEU A CA 1
ATOM 727 C C . LEU A 1 87 ? 3.736 2.177 -14.518 1.00 86.62 87 LEU A C 1
ATOM 729 O O . LEU A 1 87 ? 3.039 3.115 -14.138 1.00 86.62 87 LEU A O 1
ATOM 733 N N . THR A 1 88 ? 4.973 1.980 -14.053 1.00 84.38 88 THR A N 1
ATOM 734 C CA . THR A 1 88 ? 5.592 2.895 -13.084 1.00 84.38 88 THR A CA 1
ATOM 735 C C . THR A 1 88 ? 5.919 4.250 -13.701 1.00 84.38 88 THR A C 1
ATOM 737 O O . THR A 1 88 ? 5.670 5.271 -13.067 1.00 84.38 88 THR A O 1
ATOM 740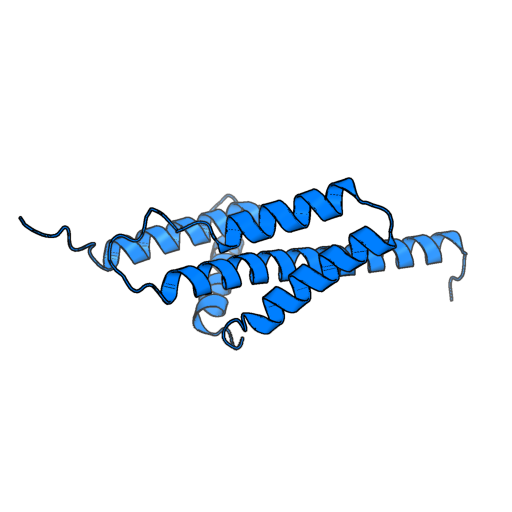 N N . GLU A 1 89 ? 6.406 4.283 -14.943 1.00 84.31 89 GLU A N 1
ATOM 741 C CA . GLU A 1 89 ? 6.671 5.529 -15.667 1.00 84.31 89 GLU A CA 1
ATOM 742 C C . GLU A 1 89 ? 5.367 6.269 -15.992 1.00 84.31 89 GLU A C 1
ATOM 744 O O . GLU A 1 89 ? 5.270 7.470 -15.754 1.00 84.31 89 GLU A O 1
ATOM 749 N N . GLU A 1 90 ? 4.341 5.564 -16.475 1.00 82.75 90 GLU A N 1
ATOM 750 C CA . GLU A 1 90 ? 3.012 6.133 -16.721 1.00 82.75 90 GLU A CA 1
ATOM 751 C C . GLU A 1 90 ? 2.407 6.699 -15.430 1.00 82.75 90 GLU A C 1
ATOM 753 O O . GLU A 1 90 ? 1.902 7.817 -15.433 1.00 82.75 90 GLU A O 1
ATOM 758 N N . PHE A 1 91 ? 2.501 5.977 -14.310 1.00 79.75 91 PHE A N 1
ATOM 759 C CA . PHE A 1 91 ? 1.948 6.424 -13.031 1.00 79.75 91 PHE A CA 1
ATOM 760 C C . PHE A 1 91 ? 2.680 7.638 -12.451 1.00 79.75 91 PHE A C 1
ATOM 762 O O . PHE A 1 91 ? 2.028 8.530 -11.916 1.00 79.75 91 PHE A O 1
ATOM 769 N N . LEU A 1 92 ? 4.014 7.686 -12.538 1.00 75.56 92 LEU A N 1
ATOM 770 C CA . LEU A 1 92 ? 4.807 8.815 -12.035 1.00 75.56 92 LEU A CA 1
ATOM 771 C C . LEU A 1 92 ? 4.637 10.076 -12.892 1.00 75.56 92 LEU A C 1
ATOM 773 O O . LEU A 1 92 ? 4.718 11.184 -12.366 1.00 75.56 92 LEU A O 1
ATOM 777 N N . ASN A 1 93 ? 4.380 9.912 -14.192 1.00 74.56 93 ASN A N 1
ATOM 778 C CA . ASN A 1 93 ? 4.162 11.020 -15.123 1.00 74.56 93 ASN A CA 1
ATOM 779 C C . ASN A 1 93 ? 2.683 11.420 -15.263 1.00 74.56 93 ASN A C 1
ATOM 781 O O . ASN A 1 93 ? 2.379 12.478 -15.822 1.00 74.56 93 ASN A O 1
ATOM 785 N N . ALA A 1 94 ? 1.749 10.603 -14.767 1.00 72.81 94 ALA A N 1
ATOM 786 C CA . ALA A 1 94 ? 0.332 10.928 -14.763 1.00 72.81 94 ALA A CA 1
ATOM 787 C C . ALA A 1 94 ? 0.090 12.156 -13.881 1.00 72.81 94 ALA A C 1
ATOM 789 O O . ALA A 1 94 ? 0.226 12.116 -12.663 1.00 72.81 94 ALA A O 1
ATOM 790 N N . SER A 1 95 ? -0.314 13.265 -14.494 1.00 54.56 95 SER A N 1
ATOM 791 C CA . SER A 1 95 ? -0.795 14.421 -13.741 1.00 54.56 95 SER A CA 1
ATOM 792 C C . SER A 1 95 ? -2.103 14.028 -13.053 1.00 54.56 95 SER A C 1
ATOM 794 O O . SER A 1 95 ? -3.060 13.676 -13.743 1.00 54.56 95 SER A O 1
ATOM 796 N N . LEU A 1 96 ? -2.177 14.083 -11.716 1.00 54.66 96 LEU A N 1
ATOM 797 C CA . LEU A 1 96 ? -3.446 13.942 -10.989 1.00 54.66 96 LEU A CA 1
ATOM 798 C C . LEU A 1 96 ? -4.412 15.044 -11.456 1.00 54.66 96 LEU A C 1
ATOM 800 O O . LEU A 1 96 ? -4.414 16.160 -10.938 1.00 54.66 96 LEU A O 1
ATOM 804 N N . LEU A 1 97 ? -5.246 14.720 -12.446 1.00 44.28 97 LEU A N 1
ATOM 805 C CA . LEU A 1 97 ? -6.167 15.617 -13.158 1.00 44.28 97 LEU A CA 1
ATOM 806 C C . LEU A 1 97 ? -7.258 16.260 -12.276 1.00 44.28 97 LEU A C 1
ATOM 808 O O . LEU A 1 97 ? -8.106 16.986 -12.788 1.00 44.28 97 LEU A O 1
ATOM 812 N N . SER A 1 98 ? -7.244 16.045 -10.959 1.00 43.91 98 SER A N 1
ATOM 813 C CA . SER A 1 98 ? -8.259 16.569 -10.040 1.00 43.91 98 SER A CA 1
ATOM 814 C C . SER A 1 98 ? -7.787 17.710 -9.132 1.00 43.91 98 SER A C 1
ATOM 816 O O . SER A 1 98 ? -8.624 18.299 -8.449 1.00 43.91 98 SER A O 1
ATOM 818 N N . ILE A 1 99 ? -6.500 18.073 -9.106 1.00 46.72 99 ILE A N 1
ATOM 819 C CA . ILE A 1 99 ? -6.020 19.168 -8.243 1.00 46.72 99 ILE A CA 1
ATOM 820 C C . ILE A 1 99 ? -5.790 20.407 -9.108 1.00 46.72 99 ILE A C 1
ATOM 822 O O . ILE A 1 99 ? -4.664 20.805 -9.405 1.00 46.72 99 ILE A O 1
ATOM 826 N N . LYS A 1 100 ? -6.893 21.015 -9.559 1.00 47.09 100 LYS A N 1
ATOM 827 C CA . LYS A 1 100 ? -6.855 22.358 -10.142 1.00 47.09 100 LYS A CA 1
ATOM 828 C C . LYS A 1 100 ? -6.405 23.333 -9.044 1.00 47.09 100 LYS A C 1
ATOM 830 O O . LYS A 1 100 ? -7.182 23.675 -8.164 1.00 47.09 100 LYS A O 1
ATOM 835 N N . GLU A 1 101 ? -5.145 23.758 -9.139 1.00 48.09 101 GLU A N 1
ATOM 836 C CA . GLU A 1 101 ? -4.544 24.938 -8.486 1.00 48.09 101 GLU A CA 1
ATOM 837 C C . GLU A 1 101 ? -3.903 24.820 -7.086 1.00 48.09 101 GLU A C 1
ATOM 839 O O . GLU A 1 101 ? -3.633 25.846 -6.462 1.00 48.09 101 GLU A O 1
ATOM 844 N N . THR A 1 102 ? -3.498 23.638 -6.610 1.00 42.28 102 THR A N 1
ATOM 845 C CA . THR A 1 102 ? -2.607 23.556 -5.428 1.00 42.28 102 THR A CA 1
ATOM 846 C C . THR A 1 102 ? -1.306 22.812 -5.711 1.00 42.28 102 THR A C 1
ATOM 848 O O . THR A 1 102 ? -1.186 21.608 -5.538 1.00 42.28 102 THR A O 1
ATOM 851 N N . LYS A 1 103 ? -0.309 23.620 -6.098 1.00 43.81 103 LYS A N 1
ATOM 852 C CA . LYS A 1 103 ? 1.146 23.399 -6.045 1.00 43.81 103 LYS A CA 1
ATOM 853 C C . LYS A 1 103 ? 1.649 22.103 -6.695 1.00 43.81 103 LYS A C 1
ATOM 855 O O . LYS A 1 103 ? 1.616 21.029 -6.110 1.00 43.81 103 LYS A O 1
ATOM 860 N N . MET A 1 104 ? 2.305 22.292 -7.837 1.00 46.69 104 MET A N 1
ATOM 861 C CA . MET A 1 104 ? 3.134 21.361 -8.623 1.00 46.69 104 MET A CA 1
ATOM 862 C C . MET A 1 104 ? 4.093 20.453 -7.815 1.00 46.69 104 MET A C 1
ATOM 864 O O . MET A 1 104 ? 4.555 19.446 -8.334 1.00 46.69 104 MET A 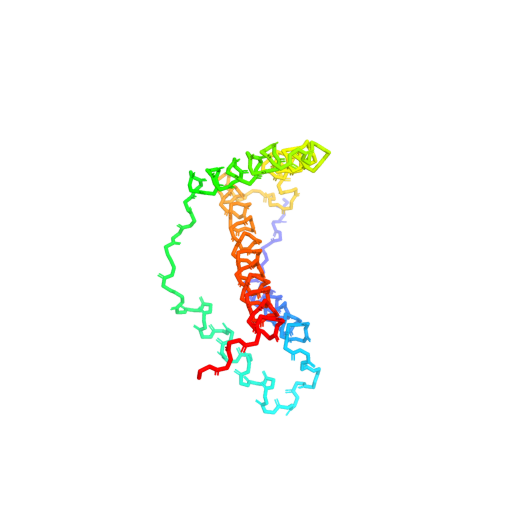O 1
ATOM 868 N N . HIS A 1 105 ? 4.352 20.759 -6.539 1.00 46.75 105 HIS A N 1
ATOM 869 C CA . HIS A 1 105 ? 5.116 19.917 -5.617 1.00 46.75 105 HIS A CA 1
ATOM 870 C C . HIS A 1 105 ? 4.285 18.842 -4.894 1.00 46.75 105 HIS A C 1
ATOM 872 O O . HIS A 1 105 ? 4.827 17.793 -4.600 1.00 46.75 105 HIS A O 1
ATOM 878 N N . ILE A 1 106 ? 2.992 19.040 -4.615 1.00 52.00 106 ILE A N 1
ATOM 879 C CA . ILE A 1 106 ? 2.190 18.113 -3.785 1.00 52.00 106 ILE A CA 1
ATOM 880 C C . ILE A 1 106 ? 1.858 16.819 -4.543 1.00 52.00 106 ILE A C 1
ATOM 882 O O . ILE A 1 106 ? 1.918 15.730 -3.978 1.00 52.00 106 ILE A O 1
ATOM 886 N N . ILE A 1 107 ? 1.570 16.941 -5.840 1.00 54.72 107 ILE A N 1
ATOM 887 C CA . ILE A 1 107 ? 1.236 15.827 -6.737 1.00 54.72 107 ILE A CA 1
ATOM 888 C C . ILE A 1 107 ? 2.342 14.756 -6.731 1.00 54.72 107 ILE A C 1
ATOM 890 O O . ILE A 1 107 ? 2.035 13.625 -6.352 1.00 54.72 107 ILE A O 1
ATOM 894 N N . PRO A 1 108 ? 3.622 15.065 -7.035 1.00 58.00 108 PRO A N 1
ATOM 895 C CA . PRO A 1 108 ? 4.672 14.050 -7.027 1.00 58.00 108 PRO A CA 1
ATOM 896 C C . PRO A 1 108 ? 4.836 13.384 -5.654 1.00 58.00 108 PRO A C 1
ATOM 898 O O . PRO A 1 108 ? 4.976 12.164 -5.603 1.00 58.00 108 PRO A O 1
ATOM 901 N N . TYR A 1 109 ? 4.720 14.115 -4.535 1.00 59.38 109 TYR A N 1
ATOM 902 C CA . TYR A 1 109 ? 4.779 13.503 -3.197 1.00 59.38 109 TYR A CA 1
ATOM 903 C C . TYR A 1 109 ? 3.641 12.503 -2.946 1.00 59.38 109 TYR A C 1
ATOM 905 O O . TYR A 1 109 ? 3.891 11.453 -2.354 1.00 59.38 109 TYR A O 1
ATOM 913 N N . CYS A 1 110 ? 2.425 12.762 -3.438 1.00 60.28 110 CYS A N 1
ATOM 914 C CA . CYS A 1 110 ? 1.323 11.800 -3.366 1.00 60.28 110 CYS A CA 1
ATOM 915 C C . CYS A 1 110 ? 1.598 10.542 -4.202 1.00 60.28 110 CYS A C 1
ATOM 917 O O . CYS A 1 110 ? 1.370 9.438 -3.713 1.00 60.28 110 CYS A O 1
ATOM 919 N N . HIS A 1 111 ? 2.145 10.676 -5.416 1.00 61.56 111 HIS A N 1
ATOM 920 C CA . HIS A 1 111 ? 2.523 9.512 -6.229 1.00 61.56 111 HIS A CA 1
ATOM 921 C C . HIS A 1 111 ? 3.606 8.676 -5.547 1.00 61.56 111 HIS A C 1
ATOM 923 O O . HIS A 1 111 ? 3.452 7.461 -5.412 1.00 61.56 111 HIS A O 1
ATOM 929 N N . PHE A 1 112 ? 4.667 9.316 -5.048 1.00 65.00 112 PHE A N 1
ATOM 930 C CA . PHE A 1 112 ? 5.722 8.618 -4.319 1.00 65.00 112 PHE A CA 1
ATOM 931 C C . PHE A 1 112 ? 5.192 7.965 -3.035 1.00 65.00 112 PHE A C 1
ATOM 933 O O . PHE A 1 112 ? 5.610 6.855 -2.713 1.00 65.00 112 PHE A O 1
ATOM 940 N N . PHE A 1 113 ? 4.236 8.586 -2.336 1.00 70.12 113 PHE A N 1
ATOM 941 C CA . PHE A 1 113 ? 3.580 8.005 -1.162 1.00 70.12 113 PHE A CA 1
ATOM 942 C C . PHE A 1 113 ? 2.715 6.789 -1.506 1.00 70.12 113 PHE A C 1
ATOM 944 O O . PHE A 1 113 ? 2.852 5.751 -0.862 1.00 70.12 113 PHE A O 1
ATOM 951 N N . CYS A 1 114 ? 1.894 6.857 -2.555 1.00 67.50 114 CYS A N 1
ATOM 952 C CA . CYS A 1 114 ? 1.101 5.717 -3.019 1.00 67.50 114 CYS A CA 1
ATOM 953 C C . CYS A 1 114 ? 1.991 4.547 -3.455 1.00 67.50 114 CYS A C 1
ATOM 955 O O . CYS A 1 114 ? 1.750 3.409 -3.051 1.00 67.50 114 CYS A O 1
ATOM 957 N N . VAL A 1 115 ? 3.056 4.818 -4.217 1.00 66.19 115 VAL A N 1
ATOM 958 C CA . VAL A 1 115 ? 4.026 3.784 -4.601 1.00 66.19 115 VAL A CA 1
ATOM 959 C C . VAL A 1 115 ? 4.710 3.215 -3.363 1.00 66.19 115 VAL A C 1
ATOM 961 O O . VAL A 1 115 ? 4.801 2.000 -3.229 1.00 66.19 115 VAL A O 1
ATOM 964 N N . TYR A 1 116 ? 5.133 4.052 -2.416 1.00 71.25 116 TYR A N 1
ATOM 965 C CA . TYR A 1 116 ? 5.754 3.598 -1.175 1.00 71.25 116 TYR A CA 1
ATOM 966 C C . TYR A 1 116 ? 4.824 2.705 -0.339 1.00 71.25 116 TYR A C 1
ATOM 968 O O . TYR A 1 116 ? 5.265 1.672 0.160 1.00 71.25 116 TYR A O 1
ATOM 976 N N . LEU A 1 117 ? 3.533 3.034 -0.240 1.00 69.88 117 LEU A N 1
ATOM 977 C CA . LEU A 1 117 ? 2.540 2.195 0.436 1.00 69.88 117 LEU A CA 1
ATOM 978 C C . LEU A 1 117 ? 2.335 0.849 -0.273 1.00 69.88 117 LEU A C 1
ATOM 980 O O . LEU A 1 117 ? 2.311 -0.191 0.385 1.00 69.88 117 LEU A O 1
ATOM 984 N N . ILE A 1 118 ? 2.255 0.839 -1.608 1.00 73.50 118 ILE A N 1
ATOM 985 C CA . ILE A 1 118 ? 2.167 -0.402 -2.396 1.00 73.50 118 ILE A CA 1
ATOM 986 C C . ILE A 1 118 ? 3.439 -1.246 -2.207 1.00 73.50 118 ILE A C 1
ATOM 988 O O . ILE A 1 118 ? 3.366 -2.456 -1.985 1.00 73.50 118 ILE A O 1
ATOM 992 N N . LEU A 1 119 ? 4.617 -0.622 -2.234 1.00 69.56 119 LEU A N 1
ATOM 993 C CA . LEU A 1 119 ? 5.899 -1.286 -2.000 1.00 69.56 119 LEU A CA 1
ATOM 994 C C . LEU A 1 119 ? 5.996 -1.860 -0.581 1.00 69.56 119 LEU A C 1
ATOM 996 O O . LEU A 1 119 ? 6.446 -2.991 -0.414 1.00 69.56 119 LEU A O 1
ATOM 1000 N N . LEU A 1 120 ? 5.514 -1.143 0.436 1.00 66.38 120 LEU A N 1
ATOM 1001 C CA . LEU A 1 120 ? 5.429 -1.660 1.802 1.00 66.38 120 LEU A CA 1
ATOM 1002 C C . LEU A 1 120 ? 4.505 -2.879 1.876 1.00 66.38 120 LEU A C 1
ATOM 1004 O O . LEU A 1 120 ? 4.886 -3.898 2.453 1.00 66.38 120 LEU A O 1
ATOM 1008 N N . GLN A 1 121 ? 3.334 -2.821 1.237 1.00 66.81 121 GLN A N 1
ATOM 1009 C CA . GLN A 1 121 ? 2.392 -3.938 1.229 1.00 66.81 121 GLN A CA 1
ATOM 1010 C C . GLN A 1 121 ? 2.972 -5.165 0.510 1.00 66.81 121 GLN A C 1
ATOM 1012 O O . GLN A 1 121 ? 2.871 -6.287 1.011 1.00 66.81 121 GLN A O 1
ATOM 1017 N N . THR A 1 122 ? 3.638 -4.969 -0.633 1.00 68.94 122 THR A N 1
ATOM 1018 C CA . THR A 1 122 ? 4.291 -6.062 -1.375 1.00 68.94 122 THR A CA 1
ATOM 1019 C C . THR A 1 122 ? 5.498 -6.633 -0.629 1.00 68.94 122 THR A C 1
ATOM 1021 O O . THR A 1 122 ? 5.676 -7.850 -0.631 1.00 68.94 122 THR A O 1
ATOM 1024 N N . ALA A 1 123 ? 6.282 -5.814 0.079 1.00 65.50 123 ALA A N 1
ATOM 1025 C CA . ALA A 1 123 ? 7.389 -6.278 0.915 1.00 65.50 123 ALA A CA 1
ATOM 1026 C C . ALA A 1 123 ? 6.898 -7.114 2.110 1.00 65.50 123 ALA A C 1
ATOM 1028 O O . ALA A 1 123 ? 7.463 -8.172 2.400 1.00 65.50 123 ALA A O 1
ATOM 1029 N N . ILE A 1 124 ? 5.813 -6.689 2.769 1.00 60.94 124 ILE A N 1
ATOM 1030 C CA . ILE A 1 124 ? 5.164 -7.449 3.849 1.00 60.94 124 ILE A CA 1
ATOM 1031 C C . ILE A 1 124 ? 4.622 -8.779 3.306 1.00 60.94 124 ILE A C 1
ATOM 1033 O O . ILE A 1 124 ? 4.877 -9.839 3.886 1.00 60.94 124 ILE A O 1
ATOM 1037 N N . MET A 1 125 ? 3.934 -8.748 2.160 1.00 62.78 125 MET A N 1
ATOM 1038 C CA . MET A 1 125 ? 3.406 -9.941 1.491 1.00 62.78 125 MET A CA 1
ATOM 1039 C C . MET A 1 125 ? 4.516 -10.909 1.075 1.00 62.78 125 MET A C 1
ATOM 1041 O O . MET A 1 125 ? 4.395 -12.111 1.313 1.00 62.78 125 MET A O 1
ATOM 1045 N N . TRP A 1 126 ? 5.612 -10.409 0.501 1.00 64.88 126 TRP A N 1
ATOM 1046 C CA . TRP A 1 126 ? 6.757 -11.227 0.115 1.00 64.88 126 TRP A CA 1
ATOM 1047 C C . TRP A 1 126 ? 7.386 -11.869 1.348 1.00 64.88 126 TRP A C 1
ATOM 1049 O O . TRP A 1 126 ? 7.512 -13.092 1.390 1.00 64.88 126 TRP A O 1
ATOM 1059 N N . LYS A 1 127 ? 7.718 -11.094 2.388 1.00 66.69 127 LYS A N 1
ATOM 1060 C CA . LYS A 1 127 ? 8.298 -11.640 3.625 1.00 66.69 127 LYS A CA 1
ATOM 1061 C C . LYS A 1 127 ? 7.419 -12.752 4.205 1.00 66.69 127 LYS A C 1
ATOM 1063 O O . LYS A 1 127 ? 7.920 -13.797 4.614 1.00 66.69 127 LYS A O 1
ATOM 1068 N N . HIS A 1 128 ? 6.103 -12.560 4.184 1.00 67.06 128 HIS A N 1
ATOM 1069 C CA . HIS A 1 128 ? 5.145 -13.569 4.618 1.00 67.06 128 HIS A CA 1
ATOM 1070 C C . HIS A 1 128 ? 5.154 -14.833 3.734 1.00 67.06 128 HIS A C 1
ATOM 1072 O O . HIS A 1 128 ? 5.102 -15.944 4.264 1.00 67.06 128 HIS A O 1
ATOM 1078 N N . GLN A 1 129 ? 5.266 -14.702 2.408 1.00 69.19 129 GLN A N 1
ATOM 1079 C CA . GLN A 1 129 ? 5.387 -15.846 1.493 1.00 69.19 129 GLN A CA 1
ATOM 1080 C C . GLN A 1 129 ? 6.706 -16.603 1.660 1.00 69.19 129 GLN A C 1
ATOM 1082 O O . GLN A 1 129 ? 6.695 -17.834 1.653 1.00 69.19 129 GLN A O 1
ATOM 1087 N N . GLU A 1 130 ? 7.819 -15.902 1.872 1.00 72.38 130 GLU A N 1
ATOM 1088 C CA . GLU A 1 130 ? 9.106 -16.528 2.183 1.00 72.38 130 GLU A CA 1
ATOM 1089 C C . GLU A 1 130 ? 9.009 -17.307 3.494 1.00 72.38 130 GLU A C 1
ATOM 1091 O O . GLU A 1 130 ? 9.286 -18.502 3.505 1.00 72.38 130 GLU A O 1
ATOM 1096 N N . ILE A 1 131 ? 8.480 -16.714 4.569 1.00 67.31 131 ILE A N 1
ATOM 1097 C CA . ILE A 1 131 ? 8.261 -17.430 5.837 1.00 67.31 131 ILE A CA 1
ATOM 1098 C C . ILE A 1 131 ? 7.384 -18.675 5.626 1.00 67.31 131 ILE A C 1
ATOM 1100 O O . ILE A 1 131 ? 7.693 -19.744 6.151 1.00 67.31 131 ILE A O 1
ATOM 1104 N N . LYS A 1 132 ? 6.316 -18.583 4.823 1.00 73.44 132 LYS A N 1
ATOM 1105 C CA . LYS A 1 132 ? 5.478 -19.743 4.472 1.00 73.44 132 LYS A CA 1
ATOM 1106 C C . LYS A 1 132 ? 6.244 -20.806 3.680 1.00 73.44 132 LYS A C 1
ATOM 1108 O O . LYS A 1 132 ? 6.030 -21.997 3.896 1.00 73.44 132 LYS A O 1
ATOM 1113 N N . LYS A 1 133 ? 7.119 -20.404 2.758 1.00 79.94 133 LYS A N 1
ATOM 1114 C CA . LYS A 1 133 ? 7.967 -21.302 1.963 1.00 79.94 133 LYS A CA 1
ATOM 1115 C C . LYS A 1 133 ? 8.991 -22.019 2.844 1.00 79.94 133 LYS A C 1
ATOM 1117 O O . LYS A 1 133 ? 9.103 -23.235 2.742 1.00 79.94 133 LYS A O 1
ATOM 1122 N N . TRP A 1 134 ? 9.648 -21.299 3.752 1.00 71.25 134 TRP A N 1
ATOM 1123 C CA . TRP A 1 134 ? 10.569 -21.857 4.745 1.00 71.25 134 TRP A CA 1
ATOM 1124 C C . TRP A 1 134 ? 9.865 -22.831 5.695 1.00 71.25 134 TRP A C 1
ATOM 1126 O O . TRP A 1 134 ? 10.333 -23.953 5.859 1.00 71.25 134 TRP A O 1
ATOM 1136 N N . LYS A 1 135 ? 8.690 -22.470 6.229 1.00 76.38 135 LYS A N 1
ATOM 1137 C CA . LYS A 1 135 ? 7.877 -23.375 7.062 1.00 76.38 135 LYS A CA 1
ATOM 1138 C C . LYS A 1 135 ? 7.488 -24.657 6.325 1.00 76.38 135 LYS A C 1
ATOM 1140 O O . LYS A 1 135 ? 7.631 -25.739 6.877 1.00 76.38 135 LYS A O 1
ATOM 1145 N N . ARG A 1 136 ? 7.040 -24.559 5.067 1.00 77.94 136 ARG A N 1
ATOM 1146 C CA . ARG A 1 136 ? 6.734 -25.742 4.242 1.00 77.94 136 ARG A CA 1
ATOM 1147 C C . ARG A 1 136 ? 7.968 -26.597 3.977 1.00 77.94 136 ARG A C 1
ATOM 1149 O O . ARG A 1 136 ? 7.865 -27.814 4.026 1.00 77.94 136 ARG A O 1
ATOM 1156 N N . LYS A 1 137 ? 9.121 -25.972 3.723 1.00 78.88 137 LYS A N 1
ATOM 1157 C CA . LYS A 1 137 ? 10.384 -26.686 3.524 1.00 78.88 137 LYS A CA 1
ATOM 1158 C C . LYS A 1 137 ? 10.785 -27.463 4.782 1.00 78.88 137 LYS A C 1
ATOM 1160 O O . LYS A 1 137 ? 11.073 -28.637 4.641 1.00 78.88 137 LYS A O 1
ATOM 1165 N N . MET A 1 138 ? 10.695 -26.863 5.975 1.00 72.44 138 MET A N 1
ATOM 1166 C CA . MET A 1 138 ? 10.982 -27.555 7.245 1.00 72.44 138 MET A CA 1
ATOM 1167 C C . MET A 1 138 ? 10.050 -28.747 7.503 1.00 72.44 138 MET A C 1
ATOM 1169 O O . MET A 1 138 ? 10.508 -29.812 7.897 1.00 72.44 138 MET A O 1
ATOM 1173 N N . ILE A 1 139 ? 8.750 -28.596 7.219 1.00 77.00 139 ILE A N 1
ATOM 1174 C CA . ILE A 1 139 ? 7.775 -29.694 7.353 1.00 77.00 139 ILE A CA 1
ATOM 1175 C C . ILE A 1 139 ? 8.104 -30.848 6.391 1.00 77.00 139 ILE A C 1
ATOM 1177 O O . ILE A 1 139 ? 7.942 -32.011 6.746 1.00 77.00 139 ILE A O 1
ATOM 1181 N N . LEU A 1 140 ? 8.577 -30.539 5.179 1.00 71.31 140 LEU A N 1
ATOM 1182 C CA . LEU A 1 140 ? 8.930 -31.536 4.165 1.00 71.31 140 LEU A CA 1
ATOM 1183 C C . LEU A 1 140 ? 10.301 -32.191 4.399 1.00 71.31 140 LEU A C 1
ATOM 1185 O O . LEU A 1 140 ? 10.505 -33.310 3.938 1.00 71.31 140 LEU A O 1
ATOM 1189 N N . THR A 1 141 ? 11.236 -31.523 5.083 1.00 73.50 141 THR A N 1
ATOM 1190 C CA . THR A 1 141 ? 12.578 -32.064 5.367 1.00 73.50 141 THR A CA 1
ATOM 1191 C C . THR A 1 141 ? 12.676 -32.826 6.686 1.00 73.50 141 THR A C 1
ATOM 1193 O O . THR A 1 141 ? 13.725 -33.396 6.957 1.00 73.50 141 THR A O 1
ATOM 1196 N N . GLY A 1 142 ? 11.605 -32.895 7.486 1.00 59.56 142 GLY A N 1
ATOM 1197 C CA . GLY A 1 142 ? 11.555 -33.761 8.670 1.00 59.56 142 GLY A CA 1
ATOM 1198 C C . GLY A 1 142 ? 12.537 -33.393 9.789 1.00 59.56 142 GLY A C 1
ATOM 1199 O O . GLY A 1 142 ? 12.772 -34.210 10.673 1.00 59.56 142 GLY A O 1
ATOM 1200 N N . GLU A 1 143 ? 13.089 -32.179 9.794 1.00 57.47 143 GLU A N 1
ATOM 1201 C CA . GLU A 1 143 ? 13.846 -31.657 10.936 1.00 57.47 143 GLU A CA 1
ATOM 1202 C C . GLU A 1 143 ? 12.861 -31.082 11.961 1.00 57.47 143 GLU A C 1
ATOM 1204 O O . GLU A 1 143 ? 12.649 -29.875 12.059 1.00 57.47 143 GLU A O 1
ATOM 1209 N N . ASN A 1 144 ? 12.210 -31.979 12.704 1.00 50.97 144 ASN A N 1
ATOM 1210 C CA . ASN A 1 144 ? 11.680 -31.655 14.024 1.00 50.97 144 ASN A CA 1
ATOM 1211 C C . ASN A 1 144 ? 12.834 -31.805 15.022 1.00 50.97 144 ASN A C 1
ATOM 1213 O O . ASN A 1 144 ? 13.122 -32.916 15.470 1.00 50.97 144 ASN A O 1
ATOM 1217 N N . THR A 1 145 ? 13.494 -30.697 15.346 1.00 47.25 145 THR A N 1
ATOM 1218 C CA . THR A 1 145 ? 14.167 -30.532 16.644 1.00 47.25 145 THR A CA 1
ATOM 1219 C C . THR A 1 145 ? 13.237 -29.800 17.588 1.00 47.25 145 THR A C 1
ATOM 1221 O O . THR A 1 145 ? 12.747 -28.726 17.164 1.00 47.25 145 THR A O 1
#

pLDDT: mean 74.18, std 15.19, range [33.84, 92.12]

Radius of gyration: 20.7 Å; chains: 1; bounding box: 39×68×40 Å

Secondary structure (DSSP, 8-state):
-------HHHHHHHHHHHHHHHHHHHH----TTSHHHHHHHHHHHHHHHH--PPPP-HHHHHHHHHHHHHHHHHTT-HHHHHHHHHHHHHHHH---TT-TTS-TTHHHHHHHHHHHHHHHHHHHHHHHHHHHHHHHHHHHHT---

InterPro domains:
  IPR059169 Gamma-tubulin complex component 5, N-terminal extension [cd22572] (15-105)

Sequence (145 aa):
MSRPTVPWGQLDQQQERDVRELIRHVAGLQDEADPNFQLALHFAWSNFRFHRFLDVNSHKVEKTIEGIYEKFIIHSDLSKAASWKRLTEEFLNASLLSIKETKMHIIPYCHFFCVYLILLQTAIMWKHQEIKKWKRKMILTGENT

Organism: Neovison vison (NCBI:txid452646)